Protein AF-A0A960IX03-F1 (afdb_monomer)

Solvent-accessible surface area (backbone atoms only — not comparable to full-atom values): 4118 Å² total; per-residue (Å²): 117,81,66,51,62,58,54,46,74,74,36,55,71,72,52,31,51,46,44,64,69,44,58,65,46,47,59,58,48,46,42,52,65,52,37,47,71,74,34,48,69,61,42,62,72,45,38,67,60,52,52,49,52,50,52,51,50,52,54,49,51,55,58,52,58,75,71,55,89,76,132

Foldseek 3Di:
DVVLVVQLVPDDPVSNCCCVPPVVVVVVVCCVVPVCPVPVPVCVVCVVVVVVVVVVVVVVVVVVVVVDPDD

Secondary structure (DSSP, 8-state):
-THHHHHHHSS-HHHHHHIIIIIHHHHHHHIIIIIITT-HHHHHHHHHHHHHHHHHHHHHHHHHHTT----

Radius of gyration: 15.12 Å; Cα contacts (8 Å, |Δi|>4): 16; chains: 1; bounding box: 30×22×39 Å

Sequence (71 aa):
HTWLPDAHTEAPTAGSVILAGVMLKLGTYGFLRFGLYLFPEATVYFAPLLLTLGTIGILYAAVVATMQKDL

Structure (mmCIF, N/CA/C/O backbone):
data_AF-A0A960IX03-F1
#
_entry.id   AF-A0A960IX03-F1
#
loop_
_atom_site.group_PDB
_atom_site.id
_atom_site.type_symbol
_atom_site.label_atom_id
_atom_site.label_alt_id
_atom_site.label_comp_id
_atom_site.label_asym_id
_atom_site.label_entity_id
_atom_site.label_seq_id
_atom_site.pdbx_PDB_ins_code
_atom_site.Cartn_x
_atom_site.Cartn_y
_atom_site.Cartn_z
_atom_site.occupancy
_atom_site.B_iso_or_equiv
_atom_site.auth_seq_id
_atom_site.auth_comp_id
_atom_site.auth_asym_id
_atom_site.auth_atom_id
_atom_site.pdbx_PDB_model_num
ATOM 1 N N . HIS A 1 1 ? 4.390 6.330 -2.034 1.00 84.19 1 HIS A N 1
ATOM 2 C CA . HIS A 1 1 ? 4.427 5.258 -3.049 1.00 84.19 1 HIS A CA 1
ATOM 3 C C . HIS A 1 1 ? 5.484 5.537 -4.124 1.00 84.19 1 HIS A C 1
ATOM 5 O O . HIS A 1 1 ? 5.806 4.624 -4.859 1.00 84.19 1 HIS A O 1
ATOM 11 N N . THR A 1 2 ? 6.061 6.747 -4.189 1.00 88.88 2 THR A N 1
ATOM 12 C CA . THR A 1 2 ? 7.094 7.145 -5.165 1.00 88.88 2 THR A CA 1
ATOM 13 C C . THR A 1 2 ? 8.388 6.338 -5.100 1.00 88.88 2 THR A C 1
ATOM 15 O O . THR A 1 2 ? 9.052 6.221 -6.109 1.00 88.88 2 THR A O 1
ATOM 18 N N . TRP A 1 3 ? 8.730 5.756 -3.947 1.00 92.19 3 TRP A N 1
ATOM 19 C CA . TRP A 1 3 ? 9.900 4.878 -3.812 1.00 92.19 3 TRP A CA 1
ATOM 20 C C . TRP A 1 3 ? 9.713 3.509 -4.487 1.00 92.19 3 TRP A C 1
ATOM 22 O O . TRP A 1 3 ? 10.682 2.794 -4.711 1.00 92.19 3 TRP A O 1
ATOM 32 N N . LEU A 1 4 ? 8.460 3.104 -4.728 1.00 92.81 4 LEU A N 1
ATOM 33 C CA . LEU A 1 4 ? 8.131 1.741 -5.131 1.00 92.81 4 LEU A CA 1
ATOM 34 C C . LEU A 1 4 ? 8.537 1.425 -6.583 1.00 92.81 4 LEU A C 1
ATOM 36 O O . LEU A 1 4 ? 9.089 0.344 -6.774 1.00 92.81 4 LEU A O 1
ATOM 40 N N . PRO A 1 5 ? 8.314 2.313 -7.577 1.00 91.44 5 PRO A N 1
ATOM 41 C CA . PRO A 1 5 ? 8.821 2.110 -8.934 1.00 91.44 5 PRO A CA 1
ATOM 42 C C . PRO A 1 5 ? 10.339 1.919 -8.953 1.00 91.44 5 PRO A C 1
ATOM 44 O O . PRO A 1 5 ? 10.808 0.876 -9.395 1.00 91.44 5 PRO A O 1
ATOM 47 N N . ASP A 1 6 ? 11.090 2.843 -8.345 1.00 91.44 6 ASP A N 1
ATOM 48 C CA . ASP A 1 6 ? 12.557 2.782 -8.294 1.00 91.44 6 ASP A CA 1
ATOM 49 C C . ASP A 1 6 ? 13.048 1.469 -7.660 1.00 91.44 6 ASP A C 1
ATOM 51 O O . ASP A 1 6 ? 13.923 0.788 -8.195 1.00 91.44 6 ASP A O 1
ATOM 55 N N . ALA A 1 7 ? 12.418 1.045 -6.557 1.00 91.94 7 ALA A N 1
ATOM 56 C CA . ALA A 1 7 ? 12.768 -0.198 -5.877 1.00 91.94 7 ALA A CA 1
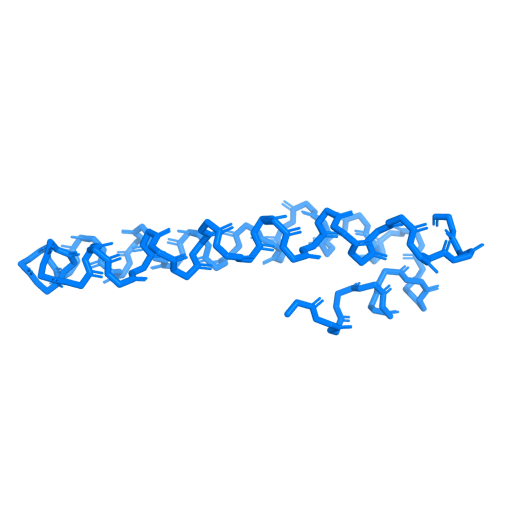ATOM 57 C C . ALA A 1 7 ? 12.513 -1.460 -6.721 1.00 91.94 7 ALA A C 1
ATOM 59 O O . ALA A 1 7 ? 13.222 -2.451 -6.550 1.00 91.94 7 ALA A O 1
ATOM 60 N N . HIS A 1 8 ? 11.514 -1.456 -7.609 1.00 92.50 8 HIS A N 1
ATOM 61 C CA . HIS A 1 8 ? 11.280 -2.564 -8.538 1.00 92.50 8 HIS A CA 1
ATOM 62 C C . HIS A 1 8 ? 12.224 -2.520 -9.743 1.00 92.50 8 HIS A C 1
ATOM 64 O O . HIS A 1 8 ? 12.706 -3.578 -10.151 1.00 92.50 8 HIS A O 1
ATOM 70 N N . THR A 1 9 ? 12.511 -1.330 -10.270 1.00 92.06 9 THR A N 1
ATOM 71 C CA . THR A 1 9 ? 13.366 -1.122 -11.448 1.00 92.06 9 THR A CA 1
ATOM 72 C C . THR A 1 9 ? 14.829 -1.464 -11.173 1.00 92.06 9 THR A C 1
ATOM 74 O O . THR A 1 9 ? 15.506 -2.028 -12.032 1.00 92.06 9 THR A O 1
ATOM 77 N N . GLU A 1 10 ? 15.323 -1.175 -9.969 1.00 91.81 10 GLU A N 1
ATOM 78 C CA . GLU A 1 10 ? 16.724 -1.422 -9.602 1.00 91.81 10 GLU A CA 1
ATOM 79 C C . GLU A 1 10 ? 16.972 -2.814 -8.993 1.00 91.81 10 GLU A C 1
ATOM 81 O O . GLU A 1 10 ? 18.119 -3.261 -8.896 1.00 91.81 10 GLU A O 1
ATOM 86 N N . ALA A 1 11 ? 15.924 -3.529 -8.571 1.00 92.25 11 ALA A N 1
ATOM 87 C CA . ALA A 1 11 ? 16.077 -4.826 -7.921 1.00 92.25 11 ALA A CA 1
ATOM 88 C C . ALA A 1 11 ? 16.327 -5.972 -8.924 1.00 92.25 11 ALA A C 1
ATOM 90 O O . ALA A 1 11 ? 15.682 -6.046 -9.971 1.00 92.25 11 ALA A O 1
ATOM 91 N N . PRO A 1 12 ? 17.171 -6.970 -8.580 1.00 95.25 12 PRO A N 1
ATOM 92 C CA . PRO A 1 12 ? 17.235 -8.214 -9.345 1.00 95.25 12 PRO A CA 1
ATOM 93 C C . PRO A 1 12 ? 15.875 -8.926 -9.317 1.00 95.25 12 PRO A C 1
ATOM 95 O O . PRO A 1 12 ? 15.123 -8.795 -8.349 1.00 95.25 12 PRO A O 1
ATOM 98 N N . THR A 1 13 ? 15.573 -9.752 -10.326 1.00 93.88 13 THR A N 1
ATOM 99 C CA . THR A 1 13 ? 14.252 -10.394 -10.490 1.00 93.88 13 THR A CA 1
ATOM 100 C C . THR A 1 13 ? 13.749 -11.077 -9.216 1.00 93.88 13 THR A C 1
ATOM 102 O O . THR A 1 13 ? 12.613 -10.858 -8.806 1.00 93.88 13 THR A O 1
ATOM 105 N N . ALA A 1 14 ? 14.599 -11.851 -8.533 1.00 95.00 14 ALA A N 1
ATOM 106 C CA . ALA A 1 14 ? 14.231 -12.506 -7.276 1.00 95.00 14 ALA A CA 1
ATOM 107 C C . ALA A 1 14 ? 13.899 -11.501 -6.153 1.00 95.00 14 ALA A C 1
ATOM 109 O O . ALA A 1 14 ? 12.961 -11.716 -5.385 1.00 95.00 14 ALA A O 1
ATOM 110 N N . GLY A 1 15 ? 14.631 -10.386 -6.081 1.00 92.25 15 GLY A N 1
ATOM 111 C CA . GLY A 1 15 ? 14.373 -9.303 -5.132 1.00 92.25 15 GLY A CA 1
ATOM 112 C C . GLY A 1 15 ? 13.042 -8.607 -5.409 1.00 92.25 15 GLY A C 1
ATOM 113 O O . GLY A 1 15 ? 12.245 -8.432 -4.490 1.00 92.25 15 GLY A O 1
ATOM 114 N N . SER A 1 16 ? 12.755 -8.311 -6.679 1.00 92.94 16 SER A N 1
ATOM 115 C CA . SER A 1 16 ? 11.481 -7.725 -7.115 1.00 92.94 16 SER A CA 1
ATOM 116 C C . SER A 1 16 ? 10.287 -8.635 -6.779 1.00 92.94 16 SER A C 1
ATOM 118 O O . SER A 1 16 ? 9.268 -8.166 -6.266 1.00 92.94 16 SER A O 1
ATOM 120 N N . VAL A 1 17 ? 10.436 -9.958 -6.937 1.00 94.69 17 VAL A N 1
ATOM 121 C CA . VAL A 1 17 ? 9.409 -10.946 -6.553 1.00 94.69 17 VAL A CA 1
ATOM 122 C C . VAL A 1 17 ? 9.143 -10.944 -5.046 1.00 94.69 17 VAL A C 1
ATOM 124 O O . VAL A 1 17 ? 7.983 -10.969 -4.635 1.00 94.69 17 VAL A O 1
ATOM 127 N N . ILE A 1 18 ? 10.179 -10.885 -4.204 1.00 94.50 18 ILE A N 1
ATOM 128 C CA . ILE A 1 18 ? 10.006 -10.825 -2.741 1.00 94.50 18 ILE A CA 1
ATOM 129 C C . ILE A 1 18 ? 9.401 -9.481 -2.320 1.00 94.50 18 ILE A C 1
ATOM 131 O O . ILE A 1 18 ? 8.505 -9.447 -1.468 1.00 94.50 18 ILE A O 1
ATOM 135 N N . LEU A 1 19 ? 9.848 -8.382 -2.934 1.00 90.81 19 LEU A N 1
ATOM 136 C CA . LEU A 1 19 ? 9.325 -7.041 -2.686 1.00 90.81 19 LEU A CA 1
ATOM 137 C C . LEU A 1 19 ? 7.817 -6.997 -2.965 1.00 90.81 19 LEU A C 1
ATOM 139 O O . LEU A 1 19 ? 7.027 -6.650 -2.080 1.00 90.81 19 LEU A O 1
ATOM 143 N N . ALA A 1 20 ? 7.419 -7.454 -4.155 1.00 90.62 20 ALA A N 1
ATOM 144 C CA . ALA A 1 20 ? 6.023 -7.535 -4.556 1.00 90.62 20 ALA A CA 1
ATOM 145 C C . ALA A 1 20 ? 5.244 -8.516 -3.676 1.00 90.62 20 ALA A C 1
ATOM 147 O O . ALA A 1 20 ? 4.162 -8.186 -3.194 1.00 90.62 20 ALA A O 1
ATOM 148 N N . GLY A 1 21 ? 5.758 -9.730 -3.476 1.00 90.38 21 GLY A N 1
ATOM 149 C CA . GLY A 1 21 ? 5.050 -10.843 -2.845 1.00 90.38 21 GLY A CA 1
ATOM 150 C C . GLY A 1 21 ? 4.858 -10.692 -1.339 1.00 90.38 21 GLY A C 1
ATOM 151 O O . GLY A 1 21 ? 3.793 -11.041 -0.830 1.00 90.38 21 GLY A O 1
ATOM 152 N N . VAL A 1 22 ? 5.846 -10.135 -0.639 1.00 92.56 22 VAL A N 1
ATOM 153 C CA . VAL A 1 22 ? 5.882 -10.102 0.828 1.00 92.56 22 VAL A CA 1
ATOM 154 C C . VAL A 1 22 ? 5.880 -8.675 1.346 1.00 92.56 22 VAL A C 1
ATOM 156 O O . VAL A 1 22 ? 4.972 -8.305 2.086 1.00 92.56 22 VAL A O 1
ATOM 159 N N . MET A 1 23 ? 6.851 -7.849 0.951 1.00 91.06 23 MET A N 1
ATOM 160 C CA . MET A 1 23 ? 7.048 -6.539 1.584 1.00 91.06 23 MET A CA 1
ATOM 161 C C . MET A 1 23 ? 5.830 -5.623 1.429 1.00 91.06 23 MET A C 1
ATOM 163 O O . MET A 1 23 ? 5.390 -5.022 2.409 1.00 91.06 23 MET A O 1
ATOM 167 N N . LEU A 1 24 ? 5.207 -5.601 0.246 1.00 91.00 24 LEU A N 1
ATOM 168 C CA . LEU A 1 24 ? 3.972 -4.839 0.023 1.00 91.00 24 LEU A CA 1
ATOM 169 C C . LEU A 1 24 ? 2.791 -5.310 0.885 1.00 91.00 24 LEU A C 1
ATOM 171 O O . LEU A 1 24 ? 1.896 -4.524 1.185 1.00 91.00 24 LEU A O 1
ATOM 175 N N . LYS A 1 25 ? 2.780 -6.579 1.303 1.00 93.44 25 LYS A N 1
ATOM 176 C CA . LYS A 1 25 ? 1.719 -7.151 2.143 1.00 93.44 25 LYS A CA 1
ATOM 177 C C . LYS A 1 25 ? 1.949 -6.859 3.625 1.00 93.44 25 LYS A C 1
ATOM 179 O O . LYS A 1 25 ? 0.989 -6.866 4.392 1.00 93.44 25 LYS A O 1
ATOM 184 N N . LEU A 1 26 ? 3.188 -6.575 4.039 1.00 94.56 26 LEU A N 1
ATOM 185 C CA . LEU A 1 26 ? 3.519 -6.328 5.445 1.00 94.56 26 LEU A CA 1
ATOM 186 C C . LEU A 1 26 ? 2.832 -5.080 6.003 1.00 94.56 26 LEU A C 1
ATOM 188 O O . LEU A 1 26 ? 2.425 -5.093 7.161 1.00 94.56 26 LEU A O 1
ATOM 192 N N . GLY A 1 27 ? 2.644 -4.034 5.192 1.00 91.38 27 GLY A N 1
ATOM 193 C CA . GLY A 1 27 ? 1.915 -2.834 5.617 1.00 91.38 27 GLY A CA 1
ATOM 194 C C . GLY A 1 27 ? 0.459 -3.144 5.972 1.00 91.38 27 GLY A C 1
ATOM 195 O O . GLY A 1 27 ? -0.008 -2.822 7.064 1.00 91.38 27 GLY A O 1
ATOM 196 N N . THR A 1 28 ? -0.244 -3.848 5.083 1.00 92.56 28 THR A N 1
ATOM 197 C CA . THR A 1 28 ? -1.636 -4.263 5.300 1.00 92.56 28 THR A CA 1
ATOM 198 C C . THR A 1 28 ? -1.748 -5.280 6.431 1.00 92.56 28 THR A C 1
ATOM 200 O O . THR A 1 28 ? -2.638 -5.166 7.269 1.00 92.56 28 THR A O 1
ATOM 203 N N . TYR A 1 29 ? -0.821 -6.239 6.513 1.00 95.44 29 TYR A N 1
ATOM 204 C CA . TYR A 1 29 ? -0.751 -7.185 7.625 1.00 95.44 29 TYR 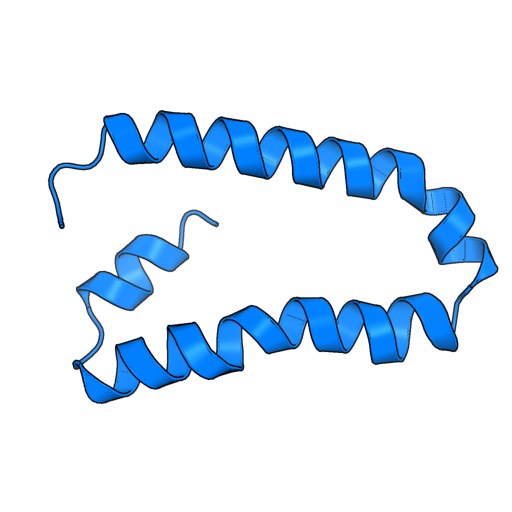A CA 1
ATOM 205 C C . TYR A 1 29 ? -0.548 -6.473 8.966 1.00 95.44 29 TYR A C 1
ATOM 207 O O . TYR A 1 29 ? -1.249 -6.784 9.922 1.00 95.44 29 TYR A O 1
ATOM 215 N N . GLY A 1 30 ? 0.355 -5.492 9.039 1.00 94.31 30 GLY A N 1
ATOM 216 C CA . GLY A 1 30 ? 0.576 -4.688 10.238 1.00 94.31 30 GLY A CA 1
ATOM 217 C C . GLY A 1 30 ? -0.666 -3.891 10.632 1.00 94.31 30 GLY A C 1
ATOM 218 O O . GLY A 1 30 ? -1.030 -3.867 11.806 1.00 94.31 30 GLY A O 1
ATOM 219 N N . PHE A 1 31 ? -1.374 -3.315 9.659 1.00 93.25 31 PHE A N 1
ATOM 220 C CA . PHE A 1 31 ? -2.633 -2.618 9.918 1.00 93.25 31 PHE A CA 1
ATOM 221 C C . PHE A 1 31 ? -3.720 -3.556 10.459 1.00 93.25 31 PHE A C 1
ATOM 223 O O . PHE A 1 31 ? -4.386 -3.226 11.438 1.00 93.25 31 PHE A O 1
ATOM 230 N N . LEU A 1 32 ? -3.863 -4.752 9.882 1.00 94.50 32 LEU A N 1
ATOM 231 C CA . LEU A 1 32 ? -4.783 -5.768 10.394 1.00 94.50 32 LEU A CA 1
ATOM 232 C C . LEU A 1 32 ? -4.375 -6.213 11.804 1.00 94.50 32 LEU A C 1
ATOM 234 O O . LEU A 1 32 ? -5.174 -6.141 12.732 1.00 94.50 32 LEU A O 1
ATOM 238 N N . ARG A 1 33 ? -3.127 -6.662 11.970 1.00 94.56 33 ARG A N 1
ATOM 239 C CA . ARG A 1 33 ? -2.622 -7.290 13.194 1.00 94.56 33 ARG A CA 1
ATOM 240 C C . ARG A 1 33 ? -2.538 -6.321 14.364 1.00 94.56 33 ARG A C 1
ATOM 242 O O . ARG A 1 33 ? -2.846 -6.731 15.477 1.00 94.56 33 ARG A O 1
ATOM 249 N N . PHE A 1 34 ? -2.090 -5.091 14.122 1.00 93.62 34 PHE A N 1
ATOM 250 C CA . PHE A 1 34 ? -1.797 -4.111 15.167 1.00 93.62 34 PHE A CA 1
ATOM 251 C C . PHE A 1 34 ? -2.773 -2.939 15.184 1.00 93.62 34 PHE A C 1
ATOM 253 O O . PHE A 1 34 ? -3.074 -2.448 16.257 1.00 93.62 34 PHE A O 1
ATOM 260 N N . GLY A 1 35 ? -3.290 -2.490 14.040 1.00 92.44 35 GLY A N 1
ATOM 261 C CA . GLY A 1 35 ? -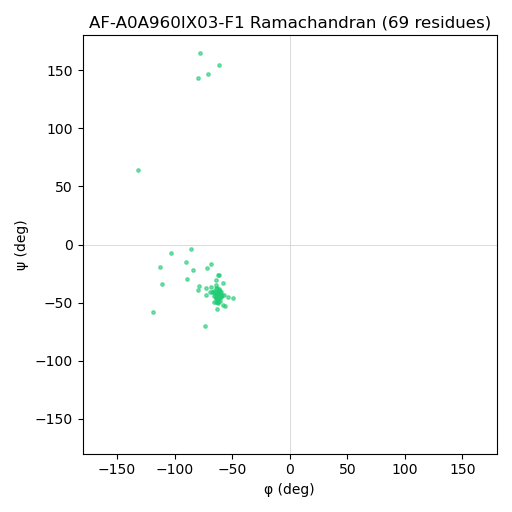4.280 -1.410 14.003 1.00 92.44 35 GLY A CA 1
ATOM 262 C C . GLY A 1 35 ? -5.644 -1.893 14.488 1.00 92.44 35 GLY A C 1
ATOM 263 O O . GLY A 1 35 ? -6.076 -1.558 15.589 1.00 92.44 35 GLY A O 1
ATOM 264 N N . LEU A 1 36 ? -6.290 -2.744 13.687 1.00 93.38 36 LEU A N 1
ATOM 265 C CA . LEU A 1 36 ? -7.668 -3.185 13.931 1.00 93.38 36 LEU A CA 1
ATOM 266 C C . LEU A 1 36 ? -7.836 -3.975 15.234 1.00 93.38 36 LEU A C 1
ATOM 268 O O . LEU A 1 36 ? -8.783 -3.721 15.972 1.00 93.38 36 LEU A O 1
ATOM 272 N N . TYR A 1 37 ? -6.945 -4.932 15.516 1.00 92.94 37 TYR A N 1
ATOM 273 C CA . TYR A 1 37 ? -7.119 -5.815 16.676 1.00 92.94 37 TYR A CA 1
ATOM 274 C C . TYR A 1 37 ? -6.723 -5.182 18.012 1.00 92.94 37 TYR A C 1
ATOM 276 O O . TYR A 1 37 ? -7.357 -5.488 19.017 1.00 92.94 37 TYR A O 1
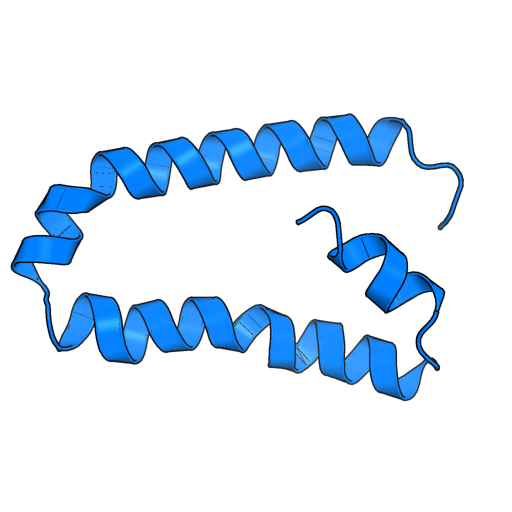ATOM 284 N N . LEU A 1 38 ? -5.688 -4.335 18.054 1.00 96.94 38 LEU A N 1
ATOM 285 C CA . LEU A 1 38 ? -5.266 -3.707 19.316 1.00 96.94 38 LEU A CA 1
ATOM 286 C C . LEU A 1 38 ? -6.009 -2.388 19.559 1.00 96.94 38 LEU A C 1
ATOM 288 O O . LEU A 1 38 ? -6.236 -2.039 20.714 1.00 96.94 38 LEU A O 1
ATOM 292 N N . PHE A 1 39 ? -6.402 -1.668 18.499 1.00 96.38 39 PHE A N 1
ATOM 293 C CA . PHE A 1 39 ? -7.017 -0.338 18.589 1.00 96.38 39 PHE A CA 1
ATOM 294 C C . PHE A 1 39 ? -8.290 -0.222 17.724 1.00 96.38 39 PHE A C 1
ATOM 296 O O . PHE A 1 39 ? -8.340 0.578 16.780 1.00 96.38 39 PHE A O 1
ATOM 303 N N . PRO A 1 40 ? -9.350 -0.996 18.026 1.00 94.69 40 PRO A N 1
ATOM 304 C CA . PRO A 1 40 ? -10.558 -1.039 17.202 1.00 94.69 40 PRO A CA 1
ATOM 305 C C . PRO A 1 40 ? -11.283 0.313 17.137 1.00 94.69 40 PRO A C 1
ATOM 307 O O . PRO A 1 40 ? -11.632 0.774 16.053 1.00 94.69 40 PRO A O 1
ATOM 310 N N . GLU A 1 41 ? -11.450 0.993 18.273 1.00 97.00 41 GLU A N 1
ATOM 311 C CA . GLU A 1 41 ? -12.141 2.289 18.353 1.00 97.00 41 GLU A CA 1
ATOM 312 C C . GLU A 1 41 ? -11.400 3.383 17.576 1.00 97.00 41 GLU A C 1
ATOM 314 O O . GLU A 1 41 ? -12.001 4.092 16.767 1.00 97.00 41 GLU A O 1
ATOM 319 N N . ALA A 1 42 ? -10.075 3.470 17.751 1.00 96.12 42 ALA A N 1
ATOM 320 C CA . ALA A 1 42 ? -9.239 4.400 16.996 1.00 96.12 42 ALA A CA 1
ATOM 321 C C . ALA A 1 42 ? -9.296 4.098 15.493 1.00 96.12 42 ALA A C 1
ATOM 323 O O . ALA A 1 42 ? -9.348 5.018 14.678 1.00 96.12 42 ALA A O 1
ATOM 324 N N . THR A 1 43 ? -9.341 2.819 15.114 1.00 95.19 43 THR A N 1
ATOM 325 C CA . THR A 1 43 ? -9.451 2.438 13.704 1.00 95.19 43 THR A CA 1
ATOM 326 C C . THR A 1 43 ? -10.772 2.902 13.093 1.00 95.19 43 THR A C 1
ATOM 328 O O . THR A 1 43 ? -10.756 3.435 11.986 1.00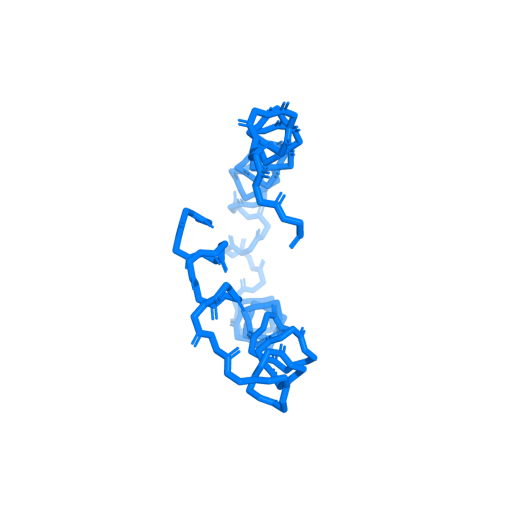 95.19 43 THR A O 1
ATOM 331 N N . VAL A 1 44 ? -11.900 2.775 13.803 1.00 96.12 44 VAL A N 1
ATOM 332 C CA . VAL A 1 44 ? -13.191 3.307 13.328 1.00 96.12 44 VAL A CA 1
ATOM 333 C C . VAL A 1 44 ? -13.156 4.832 13.251 1.00 96.12 44 VAL A C 1
ATOM 335 O O . VAL A 1 44 ? -13.589 5.402 12.251 1.00 96.12 44 VAL A O 1
ATOM 338 N N . TYR A 1 45 ? -12.588 5.495 14.260 1.00 97.50 45 TYR A N 1
ATOM 339 C CA . TYR A 1 45 ? -12.461 6.953 14.286 1.00 97.50 45 TYR A CA 1
ATOM 340 C C . TYR A 1 45 ? -11.648 7.494 13.097 1.00 97.50 45 TYR A C 1
ATOM 342 O O . TYR A 1 45 ? -12.063 8.447 12.438 1.00 97.50 45 TYR A O 1
ATOM 350 N N . PHE A 1 46 ? -10.515 6.863 12.775 1.00 96.81 46 PHE A N 1
ATOM 351 C CA . PHE A 1 46 ? -9.654 7.265 11.657 1.00 96.81 46 PHE A CA 1
ATOM 352 C C . PHE A 1 46 ? -10.066 6.670 10.303 1.00 96.81 46 PHE A C 1
ATOM 354 O O . PHE A 1 46 ? -9.475 7.038 9.283 1.00 96.81 46 PHE A O 1
ATOM 361 N N . ALA A 1 47 ? -11.078 5.797 10.246 1.00 96.00 47 ALA A N 1
ATOM 362 C CA . ALA A 1 47 ? -11.508 5.154 9.005 1.00 96.00 47 ALA A CA 1
ATOM 363 C C . ALA A 1 47 ? -11.813 6.154 7.872 1.00 96.00 47 ALA A C 1
ATOM 365 O O . ALA A 1 47 ? -11.300 5.940 6.772 1.00 96.00 47 ALA A O 1
ATOM 366 N N . PRO A 1 48 ? -12.539 7.274 8.089 1.00 97.62 48 PRO A N 1
ATOM 367 C CA . PRO A 1 48 ? -12.801 8.239 7.020 1.00 97.62 48 PRO A CA 1
ATOM 368 C C . PRO A 1 48 ? -11.516 8.828 6.426 1.00 97.62 48 PRO A C 1
ATOM 370 O O . PRO A 1 48 ? -11.395 8.950 5.206 1.00 97.62 48 PRO A O 1
ATOM 373 N N . LEU A 1 49 ? -10.528 9.141 7.272 1.00 97.44 49 LEU A N 1
ATOM 374 C CA . LEU A 1 49 ? -9.235 9.669 6.837 1.00 97.44 49 LEU A CA 1
ATOM 375 C C . LEU A 1 49 ? -8.459 8.625 6.025 1.00 97.44 49 LEU A C 1
ATOM 377 O O . LEU A 1 49 ? -7.994 8.922 4.926 1.00 97.44 49 LEU A O 1
ATOM 381 N N . LEU A 1 50 ? -8.340 7.399 6.542 1.00 95.50 50 LEU A N 1
ATOM 382 C CA . LEU A 1 50 ? -7.587 6.322 5.894 1.00 95.50 50 LEU A CA 1
ATOM 383 C C . LEU A 1 50 ? -8.204 5.913 4.552 1.00 95.50 50 LEU A C 1
ATOM 385 O O . LEU A 1 50 ? -7.477 5.727 3.578 1.00 95.50 50 LEU A O 1
ATOM 389 N N . LEU A 1 51 ? -9.535 5.829 4.476 1.00 96.75 51 LEU A N 1
ATOM 390 C CA . LEU A 1 51 ? -10.255 5.539 3.234 1.00 96.75 51 LEU A CA 1
ATOM 391 C C . LEU A 1 51 ? -10.089 6.665 2.210 1.00 96.75 51 LEU A C 1
ATOM 393 O O . LEU A 1 51 ? -9.875 6.392 1.026 1.00 96.75 51 LEU A O 1
ATOM 397 N N . THR A 1 52 ? -10.124 7.923 2.656 1.00 98.38 52 THR A N 1
ATOM 398 C CA . THR A 1 52 ? -9.891 9.081 1.781 1.00 98.38 52 THR A CA 1
ATOM 399 C C . THR A 1 52 ? -8.472 9.058 1.216 1.00 98.38 5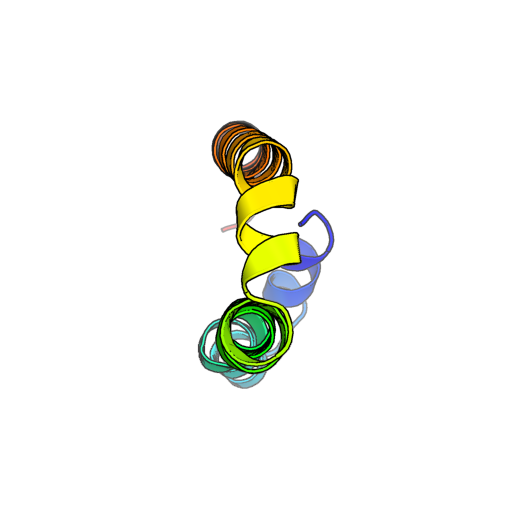2 THR A C 1
ATOM 401 O O . THR A 1 52 ? -8.292 9.144 0.002 1.00 98.38 52 THR A O 1
ATOM 404 N N . LEU A 1 53 ? -7.459 8.868 2.069 1.00 97.50 53 LEU A N 1
ATOM 405 C CA . LEU A 1 53 ? -6.060 8.771 1.643 1.00 97.50 53 LEU A CA 1
ATOM 406 C C . LEU A 1 53 ? -5.820 7.573 0.718 1.00 97.50 53 LEU A C 1
ATOM 408 O O . LEU A 1 53 ? -5.114 7.711 -0.280 1.00 97.50 53 LEU A O 1
ATOM 412 N N . GLY A 1 54 ? -6.429 6.421 1.009 1.00 96.56 54 GLY A N 1
ATOM 413 C CA . GLY A 1 54 ? -6.367 5.239 0.150 1.00 96.56 54 GLY A CA 1
ATOM 414 C C . GLY A 1 54 ? -6.952 5.506 -1.236 1.00 96.56 54 GLY A C 1
ATOM 415 O O . GLY A 1 54 ? -6.317 5.202 -2.242 1.00 96.56 54 GLY A O 1
ATOM 416 N N . THR A 1 55 ? -8.116 6.156 -1.293 1.00 98.25 55 THR A N 1
ATOM 417 C CA . THR A 1 55 ? -8.776 6.526 -2.554 1.00 98.25 55 THR A CA 1
ATOM 418 C C . THR A 1 55 ? -7.923 7.497 -3.369 1.00 98.25 55 THR A C 1
ATOM 420 O O . THR A 1 55 ? -7.683 7.261 -4.553 1.00 98.25 55 THR A O 1
ATOM 423 N N . ILE A 1 56 ? -7.398 8.552 -2.733 1.00 98.25 56 ILE A N 1
ATOM 424 C CA . ILE A 1 56 ? -6.480 9.502 -3.380 1.00 98.25 56 ILE A CA 1
ATOM 425 C C . ILE A 1 56 ? -5.233 8.774 -3.888 1.00 98.25 56 ILE A C 1
ATOM 427 O O . ILE A 1 56 ? -4.809 9.010 -5.015 1.00 98.25 56 ILE A O 1
ATOM 431 N N . GLY A 1 57 ? -4.668 7.866 -3.090 1.00 97.00 57 GLY A N 1
ATOM 432 C CA . GLY A 1 57 ? -3.496 7.079 -3.462 1.00 97.00 57 GLY A CA 1
ATOM 433 C C . GLY A 1 57 ? -3.725 6.208 -4.697 1.00 97.00 57 GLY A C 1
ATOM 434 O O . GLY A 1 57 ? -2.861 6.179 -5.570 1.00 97.00 57 GLY A O 1
ATOM 435 N N . ILE A 1 58 ? -4.887 5.553 -4.805 1.00 96.94 58 ILE A N 1
ATOM 436 C CA . ILE A 1 58 ? -5.261 4.743 -5.977 1.00 96.94 58 ILE A CA 1
ATOM 437 C C . ILE A 1 58 ? -5.348 5.619 -7.230 1.00 96.94 58 ILE A C 1
ATOM 439 O O . ILE A 1 58 ? -4.729 5.302 -8.244 1.00 96.94 58 ILE A O 1
ATOM 443 N N . LEU A 1 59 ? -6.082 6.734 -7.155 1.00 98.06 59 LEU A N 1
ATOM 444 C CA . LEU A 1 59 ? -6.254 7.643 -8.291 1.00 98.06 59 LEU A CA 1
ATOM 445 C C . LEU A 1 59 ? -4.923 8.265 -8.719 1.00 98.06 59 LEU A C 1
ATOM 447 O O . LEU A 1 59 ? -4.601 8.288 -9.905 1.00 98.06 59 LEU A O 1
ATOM 451 N N . TYR A 1 60 ? -4.129 8.726 -7.754 1.00 96.62 60 TYR A N 1
ATOM 452 C CA . TYR A 1 60 ? -2.814 9.295 -8.014 1.00 96.62 60 TYR A CA 1
ATOM 453 C C . TYR A 1 60 ? -1.886 8.275 -8.683 1.00 96.62 60 TYR A C 1
ATOM 455 O O . TYR A 1 60 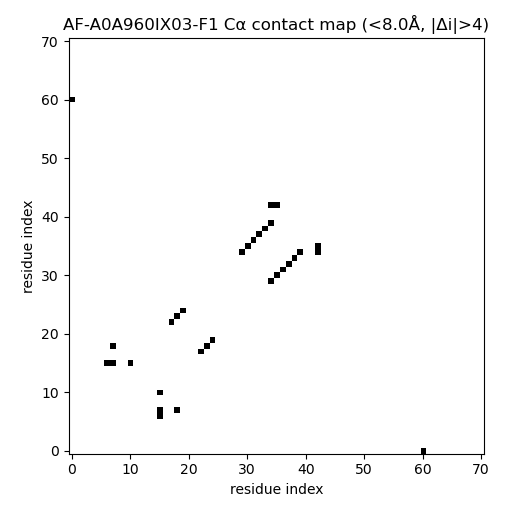? -1.280 8.587 -9.705 1.00 96.62 60 TYR A O 1
ATOM 463 N N . ALA A 1 61 ? -1.793 7.053 -8.145 1.00 95.12 61 ALA A N 1
ATOM 464 C CA . ALA A 1 61 ? -0.938 6.010 -8.707 1.00 95.12 61 ALA A CA 1
ATOM 465 C C . ALA A 1 61 ? -1.364 5.640 -10.136 1.00 95.12 61 ALA A C 1
ATOM 467 O O . ALA A 1 61 ? -0.506 5.474 -10.998 1.00 95.12 61 ALA A O 1
ATOM 468 N N . ALA A 1 62 ? -2.674 5.584 -10.404 1.00 95.88 62 ALA A N 1
ATOM 469 C CA . ALA A 1 62 ? -3.202 5.335 -11.742 1.00 95.88 62 ALA A CA 1
ATOM 470 C C . ALA A 1 62 ? -2.790 6.431 -12.737 1.00 95.88 62 ALA A C 1
ATOM 472 O O . ALA A 1 62 ? -2.317 6.118 -13.826 1.00 95.88 62 ALA A O 1
ATOM 473 N N . VAL A 1 63 ? -2.911 7.709 -12.359 1.00 96.62 63 VAL A N 1
ATOM 474 C CA . VAL A 1 63 ? -2.481 8.831 -13.212 1.00 96.62 63 VAL A CA 1
ATOM 475 C C . VAL A 1 63 ? -0.971 8.799 -13.444 1.00 96.62 63 VAL A C 1
ATOM 477 O O . VAL A 1 63 ? -0.532 8.920 -14.585 1.00 96.62 63 VAL A O 1
ATOM 480 N N . VAL A 1 64 ? -0.168 8.592 -12.399 1.00 95.38 64 VAL A N 1
ATOM 481 C CA . VAL A 1 64 ? 1.298 8.550 -12.530 1.00 95.38 64 VAL A CA 1
ATOM 482 C C . VAL A 1 64 ? 1.760 7.387 -13.403 1.00 95.38 64 VAL A C 1
ATOM 484 O O . VAL A 1 64 ? 2.652 7.581 -14.226 1.00 95.38 64 VAL A O 1
ATOM 487 N N . ALA A 1 65 ? 1.111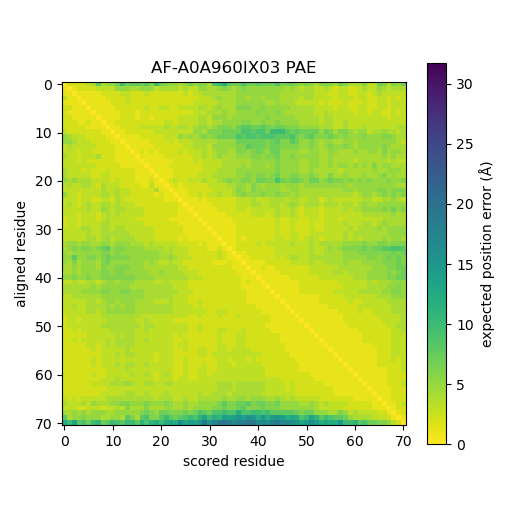 6.224 -13.315 1.00 94.19 65 ALA A N 1
ATOM 488 C CA . ALA A 1 65 ? 1.419 5.079 -14.168 1.00 94.19 65 ALA A CA 1
ATOM 489 C C . ALA A 1 65 ? 1.272 5.400 -15.669 1.00 94.19 65 ALA A C 1
ATOM 491 O O . ALA A 1 65 ? 2.067 4.923 -16.469 1.00 94.19 65 ALA A O 1
ATOM 492 N N . THR A 1 66 ? 0.329 6.269 -16.063 1.00 95.12 66 THR A N 1
ATOM 493 C CA . THR A 1 66 ? 0.181 6.693 -17.476 1.00 95.12 66 THR A CA 1
ATOM 494 C C . THR A 1 66 ? 1.336 7.549 -18.001 1.00 95.12 66 THR A C 1
ATOM 496 O O . THR A 1 66 ? 1.476 7.709 -19.212 1.00 95.12 66 THR A O 1
ATOM 499 N N . MET A 1 67 ? 2.150 8.110 -17.104 1.00 94.25 67 MET A N 1
ATOM 500 C CA . MET A 1 67 ? 3.270 8.995 -17.435 1.00 94.25 67 MET A CA 1
ATOM 501 C C . MET A 1 67 ? 4.631 8.285 -17.342 1.00 94.25 67 MET A C 1
ATOM 503 O O . MET A 1 67 ? 5.649 8.878 -17.707 1.00 94.25 67 MET A O 1
ATOM 507 N N . GLN A 1 68 ? 4.666 7.043 -16.845 1.00 91.06 68 GLN A N 1
ATOM 508 C CA . GLN A 1 68 ? 5.883 6.233 -16.765 1.00 91.06 68 GLN A CA 1
ATOM 509 C C . GLN A 1 68 ? 6.324 5.782 -18.165 1.00 91.06 68 GLN A C 1
ATOM 511 O O . GLN A 1 68 ? 5.505 5.593 -19.065 1.00 91.06 68 GLN A O 1
ATOM 516 N N . LYS A 1 69 ? 7.641 5.670 -18.360 1.00 91.44 69 LYS A N 1
ATOM 517 C CA . LYS A 1 69 ? 8.260 5.256 -19.637 1.00 91.44 69 LYS A CA 1
ATOM 518 C C . LYS A 1 69 ? 8.939 3.892 -19.536 1.00 91.44 69 LYS A C 1
ATOM 520 O O . LYS A 1 69 ? 9.242 3.280 -20.556 1.00 91.44 69 LYS A O 1
ATOM 525 N N . ASP A 1 70 ? 9.231 3.489 -18.312 1.00 82.88 70 ASP A N 1
ATOM 526 C CA . ASP A 1 70 ? 9.674 2.171 -17.900 1.00 82.88 70 ASP A CA 1
ATOM 527 C C . ASP A 1 70 ? 8.497 1.184 -17.840 1.00 82.88 70 ASP A C 1
ATOM 529 O O . ASP A 1 70 ? 7.333 1.584 -17.930 1.00 82.88 70 ASP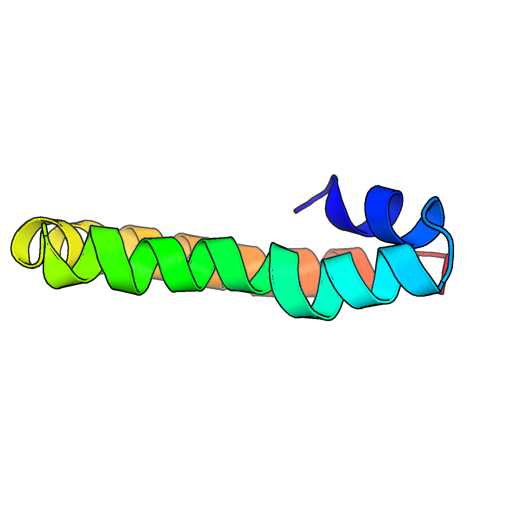 A O 1
ATOM 533 N N . LEU A 1 71 ? 8.827 -0.110 -17.791 1.00 72.88 71 LEU A N 1
ATOM 534 C CA . LEU A 1 71 ? 7.897 -1.233 -17.931 1.00 72.88 71 LEU A CA 1
ATOM 535 C C . LEU A 1 71 ? 7.711 -1.980 -16.608 1.00 72.88 71 LEU A C 1
ATOM 537 O O . LEU A 1 71 ? 8.744 -2.242 -15.953 1.00 72.88 71 LEU A O 1
#

Mean predicted aligned error: 3.37 Å

pLDDT: mean 93.74, std 3.83, range [72.88, 98.38]